Protein AF-A0A353RNF9-F1 (afdb_monomer)

Foldseek 3Di:
DDPDDDPPVPPQDQDDDDADDDDDPPDQAEDEPVRLVVLVVVLVVLVVCLVPQDDPDPSVSVNVNSRSVVVNVNSVVSNVRYDYDDPVPDDQVDDDPPHD

Solvent-accessible surface area (backbone atoms only — not comparable to full-atom values): 6519 Å² total; per-residue (Å²): 135,83,83,72,85,73,62,80,86,71,64,78,73,76,61,86,74,82,78,73,86,86,73,62,89,93,58,79,46,73,32,43,63,69,55,50,52,51,52,51,53,50,49,53,50,51,52,51,51,59,77,66,64,80,57,95,48,68,68,63,38,52,37,51,50,52,41,50,50,53,52,49,53,57,49,47,58,53,59,76,58,45,43,77,51,70,69,90,80,51,68,86,91,52,93,53,92,87,64,130

pLDDT: mean 86.01, std 12.4, range [48.66, 98.19]

Sequence (100 aa):
MSRGFVKEGDQEEIPMVPPRAYLPEGATNYVTQVGMDELLAEKEKLINEKEHLNKANENEKRIALNHINAKLYLLNNRIDTAIIVPLDEQPQNEIRFGAR

Nearest PDB structures (foldseek):
  2f23-assembly2_B  TM=8.421E-01  e=3.293E-01  Thermus thermophilus HB27
  2eul-assembly1_A  TM=7.934E-01  e=1.575E+00  Thermus thermophilus HB8
  6zbf-assembly1_A  TM=5.855E-01  e=3.339E+00  Plasmodium falciparum
  6zbd-assembly1_A  TM=5.877E-01  e=3.339E+00  Plasmodium falciparum
  6zbh-assembly1_A  TM=5.865E-01  e=3.339E+00  Plasmodium falciparum

Radius of gyration: 20.44 Å; Cα contacts (8 Å, |Δi|>4): 66; chains: 1; bounding box: 35×34×71 Å

Structure (mmCIF, N/CA/C/O backbone):
data_AF-A0A353RNF9-F1
#
_entry.id   AF-A0A353RNF9-F1
#
loop_
_atom_site.group_PDB
_atom_site.id
_atom_site.type_symbol
_atom_site.label_atom_id
_atom_site.label_alt_id
_atom_site.label_comp_id
_atom_site.label_asym_id
_atom_site.label_entity_id
_atom_site.label_seq_id
_atom_site.pdbx_PDB_ins_code
_atom_site.Cartn_x
_atom_site.Cartn_y
_atom_site.Cartn_z
_atom_site.occupancy
_atom_site.B_iso_or_equiv
_atom_site.auth_seq_id
_atom_site.auth_comp_id
_atom_site.auth_asym_id
_atom_site.auth_atom_id
_atom_site.pdbx_PDB_model_num
ATOM 1 N N . MET A 1 1 ? 6.668 -26.186 -40.704 1.00 49.69 1 MET A N 1
ATOM 2 C CA . MET A 1 1 ? 6.841 -24.779 -40.281 1.00 49.69 1 MET A CA 1
ATOM 3 C C . MET A 1 1 ? 7.828 -24.764 -39.130 1.00 49.69 1 MET A C 1
ATOM 5 O O . MET A 1 1 ? 7.600 -25.446 -38.140 1.00 49.69 1 MET A O 1
ATOM 9 N N . SER A 1 2 ? 8.969 -24.112 -39.342 1.00 48.66 2 SER A N 1
ATOM 10 C CA . SER A 1 2 ? 10.119 -24.077 -38.434 1.00 48.66 2 SER A CA 1
ATOM 11 C C . SER A 1 2 ? 9.753 -23.380 -37.120 1.00 48.66 2 SER A C 1
ATOM 13 O O . SER A 1 2 ? 9.346 -22.219 -37.139 1.00 48.66 2 SER A O 1
ATOM 15 N N . ARG A 1 3 ? 9.886 -24.081 -35.985 1.00 62.25 3 ARG A N 1
ATOM 16 C CA . ARG A 1 3 ? 9.969 -23.449 -34.661 1.00 62.25 3 ARG A CA 1
ATOM 17 C C . ARG A 1 3 ? 11.338 -22.776 -34.590 1.00 62.25 3 ARG A C 1
ATOM 19 O O . ARG A 1 3 ? 12.330 -23.418 -34.259 1.00 62.25 3 ARG A O 1
ATOM 26 N N . GLY A 1 4 ? 11.382 -21.514 -35.010 1.00 56.88 4 GLY A N 1
ATOM 27 C CA . GLY A 1 4 ? 12.563 -20.670 -34.905 1.00 56.88 4 GLY A CA 1
ATOM 28 C C . GLY A 1 4 ? 13.054 -20.622 -33.462 1.00 56.88 4 GLY A C 1
ATOM 29 O O . GLY A 1 4 ? 12.264 -20.470 -32.533 1.00 56.88 4 GLY A O 1
ATOM 30 N N . PHE A 1 5 ? 14.361 -20.805 -33.313 1.00 61.28 5 PHE A N 1
ATOM 31 C CA . PHE A 1 5 ? 15.120 -20.691 -32.077 1.00 61.28 5 PHE A CA 1
ATOM 32 C C . PHE A 1 5 ? 14.759 -19.390 -31.345 1.00 61.28 5 PHE A C 1
ATOM 34 O O . PHE A 1 5 ? 15.076 -18.303 -31.824 1.00 61.28 5 PHE A O 1
ATOM 41 N N . VAL A 1 6 ? 14.120 -19.505 -30.182 1.00 62.12 6 VAL A N 1
ATOM 42 C CA . VAL A 1 6 ? 14.049 -18.413 -29.205 1.00 62.12 6 VAL A CA 1
ATOM 43 C C . VAL A 1 6 ? 15.340 -18.511 -28.396 1.00 62.12 6 VAL A C 1
ATOM 45 O O . VAL A 1 6 ? 15.626 -19.571 -27.841 1.00 62.12 6 VAL A O 1
ATOM 48 N N . LYS A 1 7 ? 16.173 -17.462 -28.393 1.00 64.06 7 LYS A N 1
ATOM 49 C CA . LYS A 1 7 ? 17.377 -17.425 -27.549 1.00 64.06 7 LYS A CA 1
ATOM 50 C C . LYS A 1 7 ? 16.926 -17.551 -26.094 1.00 64.06 7 LYS A C 1
ATOM 52 O O . LYS A 1 7 ? 16.123 -16.745 -25.645 1.00 64.06 7 LYS A O 1
ATOM 57 N N . GLU A 1 8 ? 17.455 -18.523 -25.358 1.00 56.34 8 GLU A N 1
ATOM 58 C CA . GLU A 1 8 ? 17.116 -18.745 -23.942 1.00 56.34 8 GLU A CA 1
ATOM 59 C C . GLU A 1 8 ? 17.367 -17.501 -23.063 1.00 56.34 8 GLU A C 1
ATOM 61 O O . GLU A 1 8 ? 16.717 -17.336 -22.041 1.00 56.34 8 GLU A O 1
ATOM 66 N N . GLY A 1 9 ? 18.233 -16.573 -23.494 1.00 53.25 9 GLY A N 1
ATOM 67 C CA . GLY A 1 9 ? 18.481 -15.293 -22.815 1.00 53.25 9 GLY A CA 1
ATOM 68 C C . GLY A 1 9 ? 17.456 -14.176 -23.070 1.00 53.25 9 GLY A C 1
ATOM 69 O O . GLY A 1 9 ? 17.627 -13.094 -22.521 1.00 53.25 9 GLY A O 1
ATOM 70 N N . ASP A 1 10 ? 16.434 -14.408 -23.901 1.00 53.78 10 ASP A N 1
ATOM 71 C CA . ASP A 1 10 ? 15.320 -13.469 -24.149 1.00 53.78 10 ASP A CA 1
ATOM 72 C C . ASP 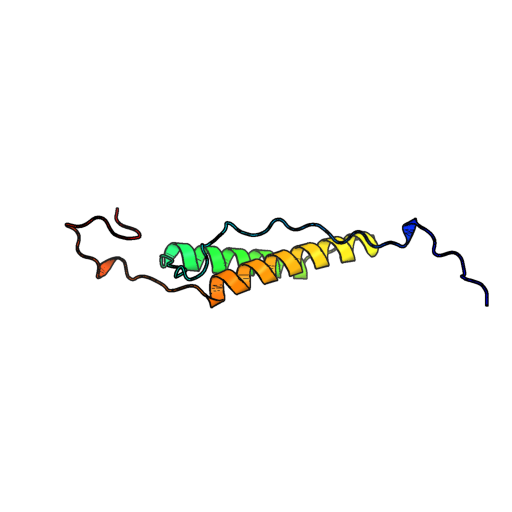A 1 10 ? 14.090 -13.795 -23.275 1.00 53.78 10 ASP A C 1
ATOM 74 O O . ASP A 1 10 ? 13.042 -13.157 -23.376 1.00 53.78 10 ASP A O 1
ATOM 78 N N . GLN A 1 11 ? 14.196 -14.815 -22.412 1.00 58.78 11 GLN A N 1
ATOM 79 C CA . GLN A 1 11 ? 13.222 -15.055 -21.353 1.00 58.78 11 GLN A CA 1
ATOM 80 C C . GLN A 1 11 ? 13.404 -13.990 -20.275 1.00 58.78 11 GLN A C 1
ATOM 82 O O . GLN A 1 11 ? 14.318 -14.046 -19.457 1.00 58.78 11 GLN A O 1
ATOM 87 N N . GLU A 1 12 ? 12.530 -12.989 -20.315 1.00 61.19 12 GLU A N 1
ATOM 88 C CA . GLU A 1 12 ? 12.472 -11.938 -19.309 1.00 61.19 12 GLU A CA 1
ATOM 89 C C . GLU A 1 12 ? 12.224 -12.547 -17.923 1.00 61.19 12 GLU A C 1
ATOM 91 O O . GLU A 1 12 ? 11.173 -13.139 -17.661 1.00 61.19 12 GLU A O 1
ATOM 96 N N . GLU A 1 13 ? 13.183 -12.385 -17.012 1.00 64.19 13 GLU A N 1
ATOM 97 C CA . GLU A 1 13 ? 12.977 -12.730 -15.610 1.00 64.19 13 GLU A CA 1
ATOM 98 C C . GLU A 1 13 ? 11.962 -11.758 -15.001 1.00 64.19 13 GLU A C 1
ATOM 100 O O . GLU A 1 13 ? 12.228 -10.567 -14.811 1.00 64.19 13 GLU A O 1
ATOM 105 N N . ILE A 1 14 ? 10.768 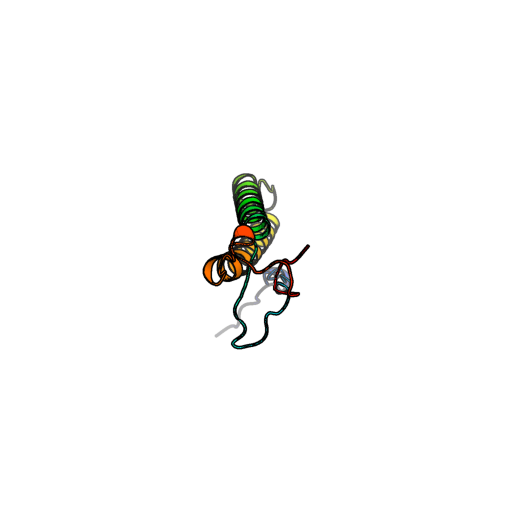-12.267 -14.696 1.00 68.00 14 ILE A N 1
ATOM 106 C CA . ILE A 1 14 ? 9.764 -11.510 -13.953 1.00 68.00 14 ILE A CA 1
ATOM 107 C C . ILE A 1 14 ? 10.281 -11.375 -12.515 1.00 68.00 14 ILE A C 1
ATOM 109 O O . ILE A 1 14 ? 10.466 -12.394 -11.843 1.00 68.00 14 ILE A O 1
ATOM 113 N N . PRO A 1 15 ? 10.507 -10.150 -12.007 1.00 76.56 15 PRO A N 1
ATOM 114 C CA . PRO A 1 15 ? 10.998 -9.973 -10.650 1.00 76.56 15 PRO A CA 1
ATOM 115 C C . PRO A 1 15 ? 9.968 -10.509 -9.651 1.00 76.56 15 PRO A C 1
ATOM 117 O O . PRO A 1 15 ? 8.826 -10.048 -9.606 1.00 76.56 15 PRO A O 1
ATOM 120 N N . MET A 1 16 ? 10.380 -11.476 -8.830 1.00 83.56 16 MET A N 1
ATOM 121 C CA . MET A 1 16 ? 9.542 -12.008 -7.760 1.00 83.56 16 MET A CA 1
ATOM 122 C C . MET A 1 16 ? 9.410 -10.958 -6.652 1.00 83.56 16 MET A C 1
ATOM 124 O O . MET A 1 16 ? 10.393 -10.602 -6.003 1.00 83.56 16 MET A O 1
ATOM 128 N N . VAL A 1 17 ? 8.190 -10.472 -6.418 1.00 86.00 17 VAL A N 1
ATOM 129 C CA . VAL A 1 17 ? 7.887 -9.577 -5.295 1.00 86.00 17 VAL A CA 1
ATOM 130 C C . VAL A 1 17 ? 7.195 -10.383 -4.201 1.00 86.00 17 VAL A C 1
ATOM 132 O O . VAL A 1 17 ? 6.149 -10.980 -4.471 1.00 86.00 17 VAL A O 1
ATOM 135 N N . PRO A 1 18 ? 7.746 -10.429 -2.973 1.00 87.69 18 PRO A N 1
ATOM 136 C CA . PRO A 1 18 ? 7.089 -11.126 -1.882 1.00 87.69 18 PRO A CA 1
ATOM 137 C C . PRO A 1 18 ? 5.740 -10.458 -1.574 1.00 87.69 18 PRO A C 1
ATOM 139 O O . PRO A 1 18 ? 5.644 -9.224 -1.594 1.00 87.69 18 PRO A O 1
ATOM 142 N N . PRO A 1 19 ? 4.692 -11.242 -1.274 1.00 87.38 19 PRO A N 1
ATOM 143 C CA . PRO A 1 19 ? 3.410 -10.680 -0.885 1.00 87.38 19 PRO A CA 1
ATOM 144 C C . PRO A 1 19 ? 3.559 -9.874 0.411 1.00 87.38 19 PRO A C 1
ATOM 146 O O . PRO A 1 19 ? 4.390 -10.182 1.270 1.00 87.38 19 PRO A O 1
ATOM 149 N N . ARG A 1 20 ? 2.729 -8.838 0.576 1.00 87.25 20 ARG A N 1
ATOM 150 C CA . ARG A 1 20 ? 2.647 -8.128 1.860 1.00 87.25 20 ARG A CA 1
ATOM 151 C C . ARG A 1 20 ? 2.066 -9.063 2.927 1.00 87.25 20 ARG A C 1
ATOM 153 O O . ARG A 1 20 ? 1.374 -10.023 2.600 1.00 87.25 20 ARG A O 1
ATOM 160 N N . ALA A 1 21 ? 2.336 -8.756 4.200 1.00 86.38 21 ALA A N 1
ATOM 161 C CA . ALA A 1 21 ? 1.886 -9.557 5.344 1.00 86.38 21 ALA A CA 1
ATOM 162 C C . ALA A 1 21 ? 0.411 -9.969 5.222 1.00 86.38 21 ALA A C 1
ATOM 164 O O . ALA A 1 21 ? -0.429 -9.136 4.882 1.00 86.38 21 ALA A O 1
ATOM 165 N N . TYR A 1 22 ? 0.120 -11.241 5.475 1.00 80.25 22 TYR A N 1
ATOM 166 C CA . TYR A 1 22 ? -1.198 -11.816 5.242 1.00 80.25 22 TYR A CA 1
ATOM 167 C C . TYR A 1 22 ? -2.255 -11.211 6.172 1.00 80.25 22 TYR A C 1
ATOM 169 O O . TYR A 1 22 ? -2.039 -11.107 7.380 1.00 80.25 22 TYR A O 1
ATOM 177 N N . LEU A 1 23 ? -3.399 -10.847 5.596 1.00 82.50 23 LEU A N 1
ATOM 178 C CA . LEU A 1 23 ? -4.626 -10.566 6.329 1.00 82.50 23 LEU A CA 1
ATOM 179 C C . LEU A 1 23 ? -5.557 -11.773 6.122 1.00 82.50 23 LEU A C 1
ATOM 181 O O . LEU A 1 23 ? -5.755 -12.152 4.965 1.00 82.50 23 LEU A O 1
ATOM 185 N N . PRO A 1 24 ? -6.086 -12.403 7.188 1.00 87.00 24 PRO A N 1
ATOM 186 C CA . PRO A 1 24 ? -7.006 -13.527 7.048 1.00 87.00 24 PRO A CA 1
ATOM 187 C C . PRO A 1 24 ? -8.200 -13.199 6.155 1.00 87.00 24 PRO A C 1
ATOM 189 O O . PRO A 1 24 ? -8.673 -12.064 6.125 1.00 87.00 24 PRO A O 1
ATOM 192 N N . GLU A 1 25 ? -8.706 -14.203 5.445 1.00 84.19 25 GLU A N 1
ATOM 193 C CA . GLU A 1 25 ? -9.898 -14.043 4.617 1.00 84.19 25 GLU A CA 1
ATOM 194 C C . GLU A 1 25 ? -11.083 -13.548 5.462 1.00 84.19 25 GLU A C 1
ATOM 196 O O . GLU A 1 25 ? -11.341 -14.052 6.556 1.00 84.19 25 GLU A O 1
ATOM 201 N N . GLY A 1 26 ? -11.770 -12.514 4.973 1.00 84.31 26 GLY A N 1
ATOM 202 C CA . GLY A 1 26 ? -12.879 -11.867 5.678 1.00 84.31 26 GLY A CA 1
ATOM 203 C C . GLY A 1 26 ? -12.475 -10.962 6.848 1.00 84.31 26 GLY A C 1
ATOM 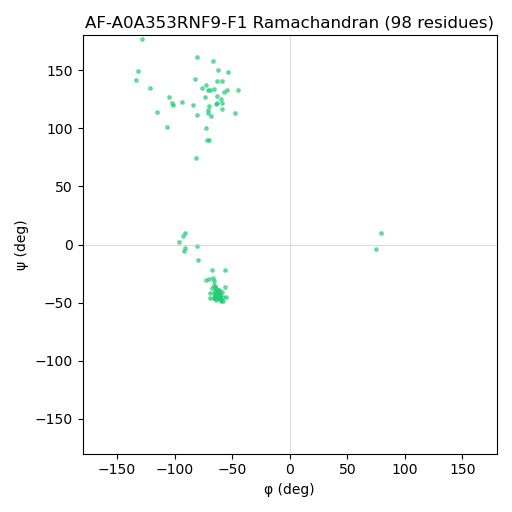204 O O . GLY A 1 26 ? -13.349 -10.319 7.427 1.00 84.31 26 GLY A O 1
ATOM 205 N N . ALA A 1 27 ? -11.187 -10.868 7.200 1.00 87.75 27 ALA A N 1
ATOM 206 C CA . ALA A 1 27 ? -10.743 -9.942 8.234 1.00 87.75 27 ALA A CA 1
ATOM 207 C C . ALA A 1 27 ? -10.707 -8.501 7.708 1.00 87.75 27 ALA A C 1
ATOM 209 O O . ALA A 1 27 ? -10.184 -8.213 6.632 1.00 87.75 27 ALA A O 1
ATOM 210 N N . THR A 1 28 ? -11.240 -7.581 8.508 1.00 90.75 28 THR A N 1
ATOM 211 C CA . THR A 1 28 ? -11.190 -6.146 8.230 1.00 90.75 28 THR A CA 1
ATOM 212 C C . THR A 1 28 ? -9.772 -5.614 8.415 1.00 90.75 28 THR A C 1
ATOM 214 O O . THR A 1 28 ? -9.129 -5.865 9.436 1.00 90.75 28 THR A O 1
ATOM 217 N N . ASN A 1 29 ? -9.290 -4.830 7.452 1.00 92.19 29 ASN A N 1
ATOM 218 C CA . ASN A 1 29 ? -7.977 -4.197 7.511 1.00 92.19 29 ASN A CA 1
ATOM 219 C C . ASN A 1 29 ? -8.025 -2.921 8.369 1.00 92.19 29 ASN A C 1
ATOM 221 O O . ASN A 1 29 ? -8.050 -1.806 7.848 1.00 92.19 29 ASN A O 1
ATOM 225 N N . TYR A 1 30 ? -8.094 -3.073 9.691 1.00 93.12 30 TYR A N 1
ATOM 226 C CA . TYR A 1 30 ? -8.042 -1.925 10.593 1.00 93.12 30 TYR A CA 1
ATOM 227 C C . TYR A 1 30 ? -6.653 -1.294 10.598 1.00 93.12 30 TYR A C 1
ATOM 229 O O . TYR A 1 30 ? -5.640 -1.979 10.745 1.00 93.12 30 TYR A O 1
ATOM 237 N N . VAL A 1 31 ? -6.618 0.029 10.482 1.00 93.88 31 VAL A N 1
ATOM 238 C CA . VAL A 1 31 ? -5.393 0.826 10.554 1.00 93.88 31 VAL A CA 1
ATOM 239 C C . VAL A 1 31 ? -5.588 2.004 11.499 1.00 93.88 31 VAL A C 1
ATOM 241 O O . VAL A 1 31 ? -6.689 2.529 11.662 1.00 93.88 31 VAL A O 1
ATOM 244 N N . THR A 1 32 ? -4.509 2.425 12.148 1.00 93.31 32 THR A N 1
ATOM 245 C CA . THR A 1 32 ? -4.482 3.709 12.856 1.00 93.31 32 THR A CA 1
ATOM 246 C C . THR A 1 32 ? -4.229 4.833 11.852 1.00 93.31 32 THR A C 1
ATOM 248 O O . THR A 1 32 ? -3.709 4.577 10.764 1.00 93.31 32 THR A O 1
ATOM 251 N N . GLN A 1 33 ? -4.535 6.081 12.217 1.00 93.25 33 GLN A N 1
ATOM 252 C CA . GLN A 1 33 ? -4.210 7.234 11.366 1.00 93.25 33 GLN A CA 1
ATOM 253 C C . GLN A 1 33 ? -2.713 7.274 11.020 1.00 93.25 33 GLN A C 1
ATOM 255 O O . GLN A 1 33 ? -2.354 7.375 9.854 1.00 93.25 33 GLN A O 1
ATOM 260 N N . VAL A 1 34 ? -1.849 7.058 12.019 1.00 93.88 34 VAL A N 1
ATOM 261 C CA . VAL A 1 34 ? -0.390 6.989 11.828 1.00 93.88 34 VAL A CA 1
ATOM 262 C C . VAL A 1 34 ? -0.007 5.899 10.824 1.00 93.88 34 VAL A C 1
ATOM 264 O O . VAL A 1 34 ? 0.790 6.145 9.926 1.00 93.88 34 VAL A O 1
ATOM 267 N N . GLY A 1 35 ? -0.598 4.704 10.934 1.00 93.88 35 GLY A N 1
ATOM 268 C CA . GLY A 1 35 ? -0.326 3.614 9.996 1.00 93.88 35 GLY A CA 1
ATOM 269 C C . GLY A 1 35 ? -0.786 3.929 8.569 1.00 93.88 35 GLY A C 1
ATOM 270 O O . GLY A 1 35 ? -0.106 3.568 7.612 1.00 93.88 35 GLY A O 1
ATOM 271 N N . MET A 1 36 ? -1.911 4.632 8.408 1.00 96.06 36 MET A N 1
ATOM 272 C CA . MET A 1 36 ? -2.367 5.101 7.097 1.00 96.06 36 MET A CA 1
ATOM 273 C C . MET A 1 36 ? -1.400 6.130 6.498 1.00 96.06 36 MET A C 1
ATOM 275 O O . MET A 1 36 ? -1.037 6.022 5.326 1.00 96.06 36 MET A O 1
ATOM 279 N N . ASP A 1 37 ? -0.932 7.082 7.305 1.00 96.94 37 ASP A N 1
ATOM 280 C CA . ASP A 1 37 ? 0.026 8.102 6.875 1.00 96.94 37 ASP A CA 1
ATOM 281 C C . ASP A 1 37 ? 1.359 7.466 6.435 1.00 96.94 37 ASP A C 1
ATOM 283 O O . ASP A 1 37 ? 1.937 7.858 5.420 1.00 96.94 37 ASP A O 1
ATOM 287 N N . GLU A 1 38 ? 1.822 6.426 7.138 1.00 96.81 38 GLU A N 1
ATOM 288 C CA . GLU A 1 38 ? 3.009 5.651 6.757 1.00 96.81 38 GLU A CA 1
ATOM 289 C C . GLU A 1 38 ? 2.833 4.918 5.418 1.00 96.81 38 GLU A C 1
ATOM 291 O O . GLU A 1 38 ? 3.747 4.933 4.587 1.00 96.81 38 GLU A O 1
ATOM 296 N N . LEU A 1 39 ? 1.662 4.317 5.167 1.00 96.38 39 LEU A N 1
ATOM 297 C CA . LEU A 1 39 ? 1.354 3.662 3.889 1.00 96.38 39 LEU A CA 1
ATOM 298 C C . LEU A 1 39 ? 1.330 4.668 2.730 1.00 96.38 39 LEU A C 1
ATOM 300 O O . LEU A 1 39 ? 1.860 4.388 1.652 1.00 96.38 39 LEU A O 1
ATOM 304 N N . LEU A 1 40 ? 0.748 5.850 2.947 1.00 97.94 40 LEU A N 1
ATOM 305 C CA . LEU A 1 40 ? 0.735 6.928 1.958 1.00 97.94 40 LEU A CA 1
ATOM 306 C C . LEU A 1 40 ? 2.149 7.464 1.694 1.00 97.94 40 LEU A C 1
ATOM 308 O O . LEU A 1 40 ? 2.535 7.643 0.539 1.00 97.94 40 LEU A O 1
ATOM 312 N N . ALA A 1 41 ? 2.963 7.639 2.736 1.00 98.19 41 ALA A N 1
ATOM 313 C CA . ALA A 1 41 ? 4.355 8.051 2.588 1.00 98.19 41 ALA A CA 1
ATOM 314 C C . ALA A 1 41 ? 5.198 7.003 1.837 1.00 98.19 41 ALA A C 1
ATOM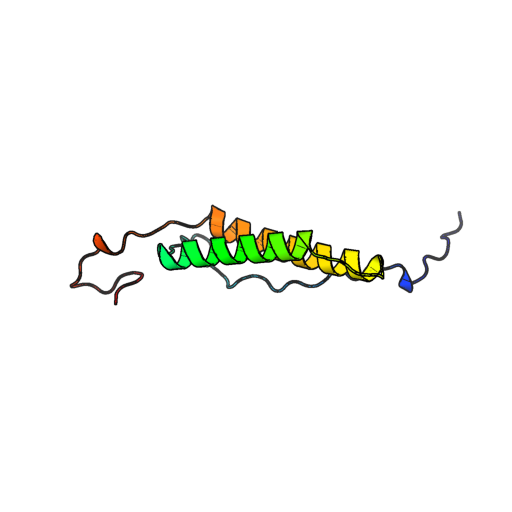 316 O O . ALA A 1 41 ? 6.056 7.361 1.028 1.00 98.19 41 ALA A O 1
ATOM 317 N N . GLU A 1 42 ? 4.965 5.707 2.070 1.00 97.31 42 GLU A N 1
ATOM 318 C CA . GLU A 1 42 ? 5.594 4.630 1.296 1.00 97.31 42 GLU A CA 1
ATOM 319 C C . GLU A 1 42 ? 5.194 4.696 -0.185 1.00 97.31 42 GLU A C 1
ATOM 321 O O . GLU A 1 42 ? 6.051 4.558 -1.060 1.00 97.31 42 GLU A O 1
ATOM 326 N N . LYS A 1 43 ? 3.914 4.957 -0.478 1.00 97.38 43 LYS A N 1
ATOM 327 C CA . LYS A 1 43 ? 3.410 5.082 -1.852 1.00 97.38 43 LYS A CA 1
ATOM 328 C C . LYS A 1 43 ? 4.116 6.209 -2.598 1.00 97.38 43 LYS A C 1
ATOM 330 O O . LYS A 1 43 ? 4.612 5.982 -3.700 1.00 97.38 43 LYS A O 1
ATOM 335 N N . GLU A 1 44 ? 4.224 7.380 -1.980 1.00 98.00 44 GLU A N 1
ATOM 336 C CA . GLU A 1 44 ? 4.936 8.522 -2.560 1.00 98.00 44 GLU A CA 1
ATOM 337 C C . GLU A 1 44 ? 6.418 8.213 -2.796 1.00 98.00 44 GLU A C 1
ATOM 339 O O . GLU A 1 44 ? 6.969 8.554 -3.842 1.00 98.00 44 GLU A O 1
ATOM 344 N N . LYS A 1 45 ? 7.081 7.502 -1.876 1.00 97.75 45 LYS A N 1
ATOM 345 C CA . LYS A 1 45 ? 8.472 7.063 -2.080 1.00 97.75 45 LYS A CA 1
ATOM 346 C C . LYS A 1 45 ? 8.613 6.157 -3.303 1.00 97.75 45 LYS A C 1
ATOM 348 O O . LYS A 1 45 ? 9.525 6.370 -4.095 1.00 97.75 45 LYS A O 1
ATOM 353 N N . LEU A 1 46 ? 7.712 5.190 -3.485 1.00 96.69 46 LEU A N 1
ATOM 354 C CA . LEU A 1 46 ? 7.735 4.277 -4.633 1.00 96.69 46 LEU A CA 1
ATOM 355 C C . LEU A 1 46 ? 7.428 4.989 -5.960 1.00 96.69 46 LEU A C 1
ATOM 357 O O . LEU A 1 46 ? 8.036 4.666 -6.980 1.00 96.69 46 LEU A O 1
ATOM 361 N N . ILE A 1 47 ? 6.514 5.965 -5.960 1.00 97.12 47 ILE A N 1
ATOM 362 C CA . ILE A 1 47 ? 6.241 6.804 -7.138 1.00 97.12 47 ILE A CA 1
ATOM 363 C C . ILE A 1 47 ? 7.487 7.619 -7.491 1.00 97.12 47 ILE A C 1
ATOM 365 O O . ILE A 1 47 ? 7.929 7.597 -8.636 1.00 97.12 47 ILE A O 1
ATOM 369 N N . ASN A 1 48 ? 8.115 8.260 -6.506 1.00 96.94 48 ASN A N 1
ATOM 370 C CA . ASN A 1 48 ? 9.348 9.008 -6.728 1.00 96.94 48 ASN A CA 1
ATOM 371 C C . ASN A 1 48 ? 10.486 8.110 -7.234 1.00 96.94 48 ASN A C 1
ATOM 373 O O . ASN A 1 48 ? 11.187 8.495 -8.167 1.00 96.94 48 ASN A O 1
ATOM 377 N N . GLU A 1 49 ? 10.652 6.908 -6.677 1.00 95.38 49 GLU A N 1
ATOM 378 C CA . GLU A 1 49 ? 11.638 5.927 -7.150 1.00 95.38 49 GLU A CA 1
ATOM 379 C C . GLU A 1 49 ? 11.399 5.550 -8.619 1.00 95.38 49 GLU A C 1
ATOM 381 O O . GLU A 1 49 ? 12.345 5.476 -9.404 1.00 95.38 49 GLU A O 1
ATOM 386 N N . LYS A 1 50 ? 10.133 5.371 -9.013 1.00 94.12 50 LYS A N 1
ATOM 387 C CA . LYS A 1 50 ? 9.741 5.093 -10.398 1.00 94.12 50 LYS A C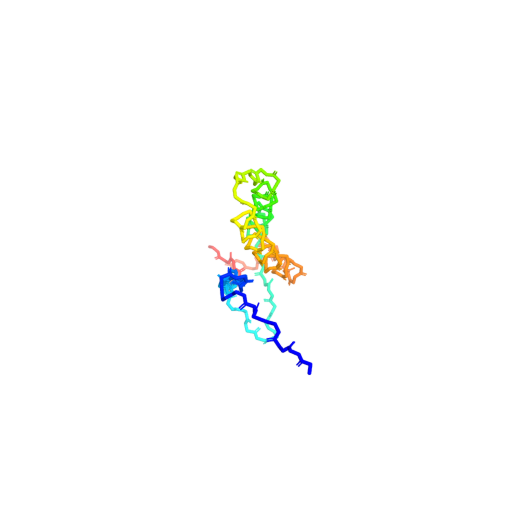A 1
ATOM 388 C C . LYS A 1 50 ? 10.076 6.250 -11.343 1.00 94.12 50 LYS A C 1
ATOM 390 O O . LYS A 1 50 ? 10.632 5.997 -12.410 1.00 94.12 50 LYS A O 1
ATOM 395 N N . GLU A 1 51 ? 9.759 7.487 -10.967 1.00 93.44 51 GLU A N 1
ATOM 396 C CA . GLU A 1 51 ? 10.023 8.677 -11.794 1.00 93.44 51 GLU A CA 1
ATOM 397 C C . GLU A 1 51 ? 11.528 8.938 -11.967 1.00 93.44 51 GLU A C 1
ATOM 399 O O . GLU A 1 51 ? 11.984 9.327 -13.041 1.00 93.44 51 GLU A O 1
ATOM 404 N N . HIS A 1 52 ? 12.326 8.655 -10.934 1.00 93.81 52 HIS A N 1
ATOM 405 C CA . HIS A 1 52 ? 13.779 8.849 -10.953 1.00 93.81 52 HIS A CA 1
ATOM 406 C C . HIS A 1 52 ? 14.554 7.609 -11.425 1.00 93.81 52 HIS A C 1
ATOM 408 O O . HIS A 1 52 ? 15.785 7.574 -11.327 1.00 93.81 52 HIS A O 1
ATOM 414 N N . LEU A 1 53 ? 13.868 6.587 -11.952 1.00 91.69 53 LEU A N 1
ATOM 415 C CA . LEU A 1 53 ? 14.495 5.351 -12.409 1.00 91.69 53 LEU A CA 1
ATOM 416 C C . LEU A 1 53 ? 15.325 5.589 -13.681 1.00 91.69 53 LEU A C 1
ATOM 418 O O . LEU A 1 53 ? 14.858 5.428 -14.815 1.00 91.69 53 LEU A O 1
ATOM 422 N N . ASN A 1 54 ? 16.597 5.925 -13.484 1.00 86.56 54 ASN A N 1
ATOM 423 C CA . ASN A 1 54 ? 17.569 6.091 -14.552 1.00 86.56 54 ASN A CA 1
ATOM 424 C C . ASN A 1 54 ? 18.550 4.911 -14.563 1.00 86.56 54 ASN A C 1
ATOM 426 O O . ASN A 1 54 ? 19.469 4.838 -13.749 1.00 86.56 54 ASN A O 1
ATOM 430 N N . LYS A 1 55 ? 18.334 3.966 -15.481 1.00 84.19 55 LYS A N 1
ATOM 431 C CA . LYS A 1 55 ? 19.237 2.835 -15.719 1.00 84.19 55 LYS A CA 1
ATOM 432 C C . LYS A 1 55 ? 19.705 2.845 -17.167 1.00 84.19 55 LYS A C 1
ATOM 434 O O . LYS A 1 55 ? 18.891 3.011 -18.072 1.00 84.19 55 LYS A O 1
ATOM 439 N N . ALA A 1 56 ? 21.008 2.642 -17.360 1.00 78.25 56 ALA A N 1
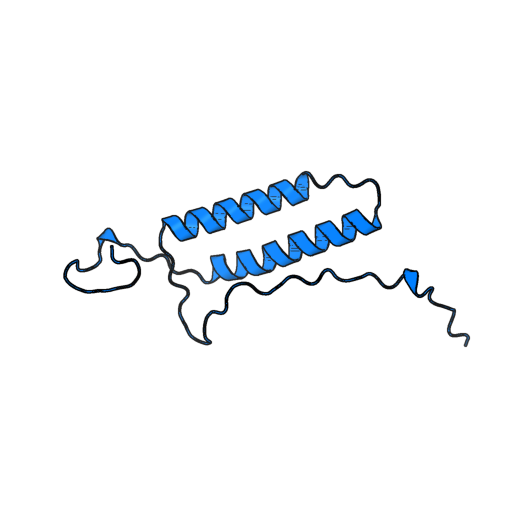ATOM 440 C CA . ALA A 1 56 ? 21.642 2.624 -18.678 1.00 78.25 56 ALA A CA 1
ATOM 441 C C . ALA A 1 56 ? 21.252 1.388 -19.508 1.00 78.25 56 ALA A C 1
ATOM 443 O O . ALA A 1 56 ? 21.195 1.461 -20.731 1.00 78.25 56 ALA A O 1
ATOM 444 N N . ASN A 1 57 ? 20.967 0.265 -18.843 1.00 87.38 57 ASN A N 1
ATOM 445 C CA . ASN A 1 57 ? 20.536 -0.975 -19.476 1.00 87.38 57 ASN A CA 1
ATOM 446 C C . ASN A 1 57 ? 19.000 -1.054 -19.510 1.00 87.38 57 ASN A C 1
ATOM 448 O O . ASN A 1 57 ? 18.342 -1.002 -18.467 1.00 87.38 57 ASN A O 1
ATOM 452 N N . GLU A 1 58 ? 18.430 -1.197 -20.708 1.00 84.69 58 GLU A N 1
ATOM 453 C CA . GLU A 1 58 ? 16.980 -1.249 -20.919 1.00 84.69 58 GLU A CA 1
ATOM 454 C C . GLU A 1 58 ? 16.327 -2.444 -20.207 1.00 84.69 58 GLU A C 1
ATOM 456 O O . GLU A 1 58 ? 15.272 -2.289 -19.586 1.00 84.69 58 GLU A O 1
ATOM 461 N N . ASN A 1 59 ? 16.987 -3.607 -20.204 1.00 84.75 59 ASN A N 1
ATOM 462 C CA . ASN A 1 59 ? 16.477 -4.806 -19.534 1.00 84.75 59 ASN A CA 1
ATOM 463 C C . ASN A 1 59 ? 16.419 -4.601 -18.016 1.00 84.75 59 ASN A C 1
ATOM 465 O O . ASN A 1 59 ? 15.395 -4.844 -17.380 1.00 84.75 59 ASN A O 1
ATOM 469 N N . GLU A 1 60 ? 17.482 -4.057 -17.423 1.00 85.75 60 GLU A N 1
ATOM 470 C CA . GLU A 1 60 ? 17.512 -3.766 -15.986 1.00 85.75 60 GLU A CA 1
ATOM 471 C C . GLU A 1 60 ? 16.514 -2.676 -15.583 1.00 85.75 60 GLU A C 1
ATOM 473 O O . GLU A 1 60 ? 16.009 -2.692 -14.452 1.00 85.75 60 GLU A O 1
ATOM 478 N N . LYS A 1 61 ? 16.250 -1.717 -16.482 1.00 89.69 61 LYS A N 1
ATOM 479 C CA . LYS A 1 61 ? 15.223 -0.686 -16.303 1.00 89.69 61 LYS A CA 1
ATOM 480 C C . LYS A 1 61 ? 13.837 -1.318 -16.262 1.00 89.69 61 LYS A C 1
ATOM 482 O O . LYS A 1 61 ? 13.065 -1.013 -15.357 1.00 89.69 61 LYS A O 1
ATOM 487 N N . ARG A 1 62 ? 13.541 -2.228 -17.192 1.00 87.44 62 ARG A N 1
ATOM 488 C CA . ARG A 1 62 ? 12.263 -2.948 -17.270 1.00 87.44 62 ARG A CA 1
ATOM 489 C C . ARG A 1 62 ? 12.020 -3.810 -16.030 1.00 87.44 62 ARG A C 1
ATOM 491 O O . ARG A 1 62 ? 10.954 -3.712 -15.429 1.00 87.44 62 ARG A O 1
ATOM 498 N N . ILE A 1 63 ? 13.029 -4.565 -15.588 1.00 89.12 63 ILE A N 1
ATOM 499 C CA . ILE A 1 63 ? 12.956 -5.379 -14.363 1.00 89.12 63 ILE A CA 1
ATOM 500 C C . ILE A 1 63 ? 12.686 -4.491 -13.140 1.00 89.12 63 ILE A C 1
ATOM 502 O O . ILE A 1 63 ? 11.765 -4.759 -12.369 1.00 89.12 63 ILE A O 1
ATOM 506 N N . ALA A 1 64 ? 13.432 -3.396 -12.969 1.00 91.62 64 ALA A N 1
ATOM 507 C CA . ALA A 1 64 ? 13.220 -2.488 -11.840 1.00 91.62 64 ALA A CA 1
ATOM 508 C C . ALA A 1 64 ? 11.832 -1.827 -11.868 1.00 91.62 64 ALA A C 1
ATOM 510 O O . ALA A 1 64 ? 11.165 -1.756 -10.837 1.00 91.62 64 ALA A O 1
ATOM 511 N N . LEU A 1 65 ? 11.365 -1.408 -13.046 1.00 92.75 65 LEU A N 1
ATOM 512 C CA . LEU A 1 65 ? 10.038 -0.822 -13.216 1.00 92.75 65 LEU A CA 1
ATOM 513 C C . LEU A 1 65 ? 8.929 -1.816 -12.841 1.00 92.75 65 LEU A C 1
ATOM 515 O O . LEU A 1 65 ? 8.015 -1.466 -12.095 1.00 92.75 65 LEU A O 1
ATOM 519 N N . ASN A 1 66 ? 9.027 -3.062 -13.311 1.00 91.81 66 ASN A N 1
ATOM 520 C CA . ASN A 1 66 ? 8.071 -4.124 -12.989 1.00 91.81 66 ASN A CA 1
ATOM 521 C C . ASN A 1 66 ? 8.043 -4.423 -11.488 1.00 91.81 66 ASN A C 1
ATOM 523 O O . ASN A 1 66 ? 6.969 -4.550 -10.902 1.00 91.81 66 ASN A O 1
ATOM 527 N N . HIS A 1 67 ? 9.212 -4.460 -10.850 1.00 93.38 67 HIS A N 1
ATOM 528 C CA . HIS A 1 67 ? 9.330 -4.652 -9.410 1.00 93.38 67 HIS A CA 1
ATOM 529 C C . HIS A 1 67 ? 8.654 -3.519 -8.612 1.00 93.38 67 HIS A C 1
ATOM 531 O O . HIS A 1 67 ? 7.885 -3.792 -7.687 1.00 93.38 67 HIS A O 1
ATOM 537 N N . ILE A 1 68 ? 8.872 -2.252 -8.987 1.00 94.69 68 ILE A N 1
ATOM 538 C CA . ILE A 1 68 ? 8.220 -1.102 -8.333 1.00 94.69 68 ILE A CA 1
ATOM 539 C C . ILE A 1 68 ? 6.702 -1.133 -8.557 1.00 94.69 68 ILE A C 1
ATOM 541 O O . ILE A 1 68 ? 5.936 -0.952 -7.611 1.00 94.69 68 ILE A O 1
ATOM 545 N N . ASN A 1 69 ? 6.250 -1.424 -9.780 1.00 94.56 69 ASN A N 1
ATOM 546 C CA . ASN A 1 69 ? 4.823 -1.523 -10.093 1.00 94.56 69 ASN A CA 1
ATOM 547 C C . ASN A 1 69 ? 4.134 -2.635 -9.284 1.00 94.56 69 ASN A C 1
ATOM 549 O O . ASN A 1 69 ? 3.041 -2.422 -8.762 1.00 94.56 69 ASN A O 1
ATOM 553 N N . ALA A 1 70 ? 4.773 -3.796 -9.126 1.00 93.69 70 ALA A N 1
ATOM 554 C CA . ALA A 1 70 ? 4.246 -4.885 -8.308 1.00 93.69 70 ALA A CA 1
ATOM 555 C C . ALA A 1 70 ? 4.157 -4.499 -6.818 1.00 93.69 70 ALA A C 1
ATOM 557 O O . ALA A 1 70 ? 3.145 -4.772 -6.170 1.00 93.69 70 ALA A O 1
ATOM 558 N N . LYS A 1 71 ? 5.155 -3.784 -6.277 1.00 94.94 71 LYS A N 1
ATOM 559 C CA . LYS A 1 71 ? 5.082 -3.228 -4.914 1.00 94.94 71 LYS A CA 1
ATOM 560 C C . LYS A 1 71 ? 3.941 -2.223 -4.753 1.00 94.94 71 LYS A C 1
ATOM 562 O O . LYS A 1 71 ? 3.195 -2.311 -3.777 1.00 94.94 71 LYS A O 1
ATOM 567 N N . LEU A 1 72 ? 3.784 -1.306 -5.711 1.00 96.31 72 LEU A N 1
ATOM 568 C CA . LEU A 1 72 ? 2.698 -0.322 -5.727 1.00 96.31 72 LEU A CA 1
ATOM 569 C C . LEU A 1 72 ? 1.327 -0.994 -5.782 1.00 96.31 72 LEU A C 1
ATOM 571 O O . LEU A 1 72 ? 0.432 -0.599 -5.044 1.00 96.31 72 LEU A O 1
ATOM 575 N N . TYR A 1 73 ? 1.168 -2.033 -6.602 1.00 95.00 73 TYR A N 1
ATOM 576 C CA . TYR A 1 73 ? -0.070 -2.803 -6.672 1.00 95.00 73 TYR A CA 1
ATOM 577 C C . TYR A 1 73 ? -0.439 -3.401 -5.308 1.00 95.00 73 TYR A C 1
ATOM 579 O O . TYR A 1 73 ? -1.559 -3.226 -4.830 1.00 95.00 73 TYR A O 1
ATOM 587 N N . LEU A 1 74 ? 0.509 -4.058 -4.635 1.00 94.19 74 LEU A N 1
ATOM 588 C CA . LEU A 1 74 ? 0.265 -4.635 -3.311 1.00 94.19 74 LEU A CA 1
ATOM 589 C C . LEU A 1 74 ? -0.025 -3.566 -2.246 1.00 94.19 74 LEU A C 1
ATOM 591 O O . LEU A 1 74 ? -0.833 -3.797 -1.347 1.00 94.19 74 LEU A O 1
ATOM 595 N N . LEU A 1 75 ? 0.643 -2.412 -2.323 1.00 95.75 75 LEU A N 1
ATOM 596 C CA . LEU A 1 75 ? 0.434 -1.299 -1.399 1.00 95.75 75 LEU A CA 1
ATOM 597 C C . LEU A 1 75 ? -0.940 -0.648 -1.594 1.00 95.75 75 LEU A C 1
ATOM 599 O O . LEU A 1 75 ? -1.650 -0.450 -0.613 1.00 95.75 75 LEU A O 1
ATOM 603 N N . ASN A 1 76 ? -1.339 -0.381 -2.839 1.00 96.00 76 ASN A N 1
ATOM 604 C CA . ASN A 1 76 ? -2.645 0.197 -3.151 1.00 96.00 76 ASN A CA 1
ATOM 605 C C . ASN A 1 76 ? -3.776 -0.714 -2.666 1.00 96.00 76 ASN A C 1
ATOM 607 O O . ASN A 1 76 ? -4.637 -0.244 -1.941 1.00 96.00 76 ASN A O 1
ATOM 611 N N . ASN A 1 77 ? -3.705 -2.029 -2.910 1.00 93.19 77 ASN A N 1
ATOM 612 C CA . ASN A 1 77 ? -4.706 -2.968 -2.381 1.00 93.19 77 ASN A CA 1
ATOM 613 C C . ASN A 1 77 ? -4.847 -2.897 -0.847 1.00 93.19 77 ASN A C 1
ATOM 615 O O . ASN A 1 77 ? -5.946 -3.024 -0.307 1.00 93.19 77 ASN A O 1
ATOM 619 N N . ARG A 1 78 ? -3.738 -2.691 -0.121 1.00 93.69 78 ARG A N 1
ATOM 620 C CA . ARG A 1 78 ? -3.776 -2.502 1.335 1.00 93.69 78 ARG A CA 1
ATOM 621 C C . ARG A 1 78 ? -4.412 -1.171 1.723 1.00 93.69 78 ARG A C 1
ATOM 623 O O . ARG A 1 78 ? -5.171 -1.143 2.679 1.00 93.69 78 ARG A O 1
ATOM 630 N N . ILE A 1 79 ? -4.096 -0.095 1.017 1.00 95.56 79 ILE A N 1
ATOM 631 C CA . ILE A 1 79 ? -4.660 1.234 1.273 1.00 95.56 79 ILE A CA 1
ATOM 632 C C . ILE A 1 79 ? -6.168 1.236 0.986 1.00 95.56 79 ILE A C 1
ATOM 634 O O . ILE A 1 79 ? -6.944 1.693 1.816 1.00 95.56 79 ILE A O 1
ATOM 638 N N . ASP A 1 80 ? -6.586 0.659 -0.140 1.00 95.00 80 ASP A N 1
ATOM 639 C CA . ASP A 1 80 ? -7.973 0.679 -0.617 1.00 95.00 80 ASP A CA 1
ATOM 640 C C . ASP A 1 80 ? -8.925 -0.112 0.293 1.00 95.00 80 ASP A C 1
ATOM 642 O O . ASP A 1 80 ? -10.108 0.202 0.395 1.00 95.00 80 ASP A O 1
ATOM 646 N N . THR A 1 81 ? -8.412 -1.142 0.970 1.00 93.44 81 THR 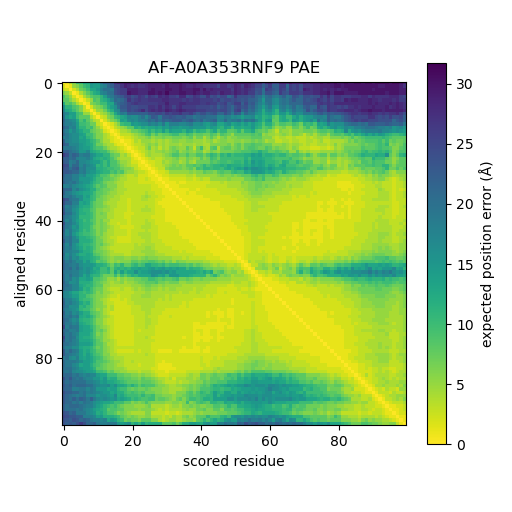A N 1
ATOM 647 C CA . THR A 1 81 ? -9.188 -1.975 1.905 1.00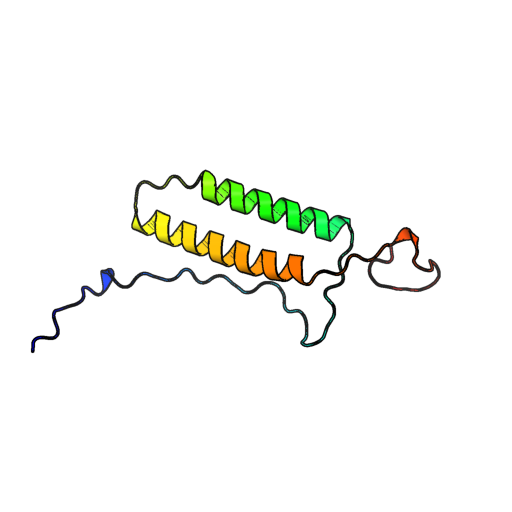 93.44 81 THR A CA 1
ATOM 648 C C . THR A 1 81 ? -9.127 -1.485 3.351 1.00 93.44 81 THR A C 1
ATOM 650 O O . THR A 1 81 ? -9.786 -2.066 4.214 1.00 93.44 81 THR A O 1
ATOM 653 N N . ALA A 1 82 ? -8.319 -0.463 3.642 1.00 94.31 82 ALA A N 1
ATOM 654 C CA . ALA A 1 82 ? -8.058 -0.016 5.000 1.00 94.31 82 ALA A CA 1
ATOM 655 C C . ALA A 1 82 ? -9.259 0.718 5.616 1.00 94.31 82 ALA A C 1
ATOM 657 O O . ALA A 1 82 ? -9.875 1.577 4.987 1.00 94.31 82 ALA A O 1
ATOM 658 N N . ILE A 1 83 ? -9.550 0.423 6.884 1.00 94.56 83 ILE A N 1
ATOM 659 C CA . ILE A 1 83 ? -10.529 1.154 7.693 1.00 94.56 83 ILE A CA 1
ATOM 660 C C . ILE A 1 83 ? -9.794 1.840 8.839 1.00 94.56 83 ILE A C 1
ATOM 662 O O . ILE A 1 83 ? -9.237 1.179 9.720 1.00 94.56 83 ILE A O 1
ATOM 666 N N . ILE A 1 84 ? -9.794 3.173 8.820 1.00 94.00 84 ILE A N 1
ATOM 667 C CA . ILE A 1 84 ? -9.146 3.989 9.847 1.00 94.00 84 ILE A CA 1
ATOM 668 C C . ILE A 1 84 ? -9.979 3.939 11.125 1.00 94.00 84 ILE A C 1
ATOM 670 O O . ILE A 1 84 ? -11.178 4.216 11.107 1.00 94.00 84 ILE A O 1
ATOM 674 N N . VAL A 1 85 ? -9.332 3.594 12.237 1.00 91.94 85 VAL A N 1
ATOM 675 C CA . VAL A 1 85 ? -9.965 3.552 13.556 1.00 91.94 85 VAL A CA 1
ATOM 676 C C . VAL A 1 85 ? -9.590 4.808 14.353 1.00 91.94 85 VAL A C 1
ATOM 678 O O . VAL A 1 85 ? -8.399 5.007 14.621 1.00 91.94 85 VAL A O 1
ATOM 681 N N . PRO A 1 86 ? -10.564 5.641 14.772 1.00 87.31 86 PRO A N 1
ATOM 682 C CA . PRO A 1 86 ? -10.302 6.773 15.654 1.00 87.31 86 PRO A CA 1
ATOM 683 C C . PRO A 1 86 ? -9.975 6.254 17.058 1.00 87.31 86 PRO A C 1
ATOM 685 O O . PRO A 1 86 ? -10.811 5.643 17.722 1.00 87.31 86 PRO A O 1
ATOM 688 N N . LEU A 1 87 ? -8.734 6.450 17.505 1.00 85.94 87 LEU A N 1
ATOM 689 C CA . LEU A 1 87 ? -8.285 5.972 18.819 1.00 85.94 87 LEU A CA 1
ATOM 690 C C . LEU A 1 87 ? -8.874 6.805 19.967 1.00 85.94 87 LEU A C 1
ATOM 692 O O . LEU A 1 87 ? -9.134 6.262 21.037 1.00 85.94 87 LEU A O 1
ATOM 696 N N . ASP A 1 88 ? -9.137 8.091 19.723 1.00 85.31 88 ASP A N 1
ATOM 697 C CA . ASP A 1 88 ? -9.637 9.037 20.731 1.00 85.31 88 ASP A CA 1
ATOM 698 C C . ASP A 1 88 ? -11.068 8.721 21.195 1.00 85.31 88 ASP A C 1
ATOM 700 O O . ASP A 1 88 ? -11.474 9.100 22.292 1.00 85.31 88 ASP A O 1
ATOM 704 N N . GLU A 1 89 ? -11.832 7.995 20.377 1.00 85.50 89 GLU A N 1
ATOM 705 C CA . GLU A 1 89 ? -13.211 7.594 20.670 1.00 85.50 89 GLU A CA 1
ATOM 706 C C . GLU A 1 89 ? -13.294 6.226 21.372 1.00 85.50 89 GLU A C 1
ATOM 708 O O . GLU A 1 89 ? -14.383 5.777 21.738 1.00 85.50 89 GLU A O 1
ATOM 713 N N . GLN A 1 90 ? -12.163 5.536 21.572 1.00 84.69 90 GLN A N 1
ATOM 714 C CA . GLN A 1 90 ? -12.157 4.208 22.181 1.00 84.69 90 GLN A CA 1
ATOM 715 C C . GLN A 1 90 ? -12.208 4.257 23.720 1.00 84.69 90 GLN A C 1
ATOM 717 O O . GLN A 1 90 ? -11.557 5.102 24.347 1.00 84.69 90 GLN A O 1
ATOM 722 N N . PRO A 1 91 ? -12.932 3.315 24.359 1.00 87.06 91 PRO A N 1
ATOM 723 C CA . PRO A 1 91 ? -12.951 3.188 25.812 1.00 87.06 91 PRO A CA 1
ATOM 724 C C . PRO A 1 91 ? -11.559 2.829 26.352 1.00 87.06 91 PRO A C 1
ATOM 726 O O . PRO A 1 91 ? -10.949 1.852 25.929 1.00 87.06 91 PRO A O 1
ATOM 729 N N . GLN A 1 92 ? -11.075 3.610 27.321 1.00 86.00 92 GLN A N 1
ATOM 730 C CA . GLN A 1 92 ? -9.712 3.501 27.874 1.00 86.00 92 GLN A CA 1
ATOM 731 C C . GLN A 1 92 ? -9.543 2.367 28.897 1.00 86.00 92 GLN A C 1
ATOM 733 O O . GLN A 1 92 ? -8.433 2.020 29.285 1.00 86.00 92 GLN A O 1
ATOM 738 N N . ASN A 1 93 ? -10.645 1.794 29.371 1.00 89.50 93 ASN A N 1
ATOM 739 C CA . ASN A 1 93 ? -10.662 0.708 30.350 1.00 89.50 93 ASN A CA 1
ATOM 740 C C . ASN A 1 93 ? -10.689 -0.690 29.703 1.00 89.50 93 ASN A C 1
ATOM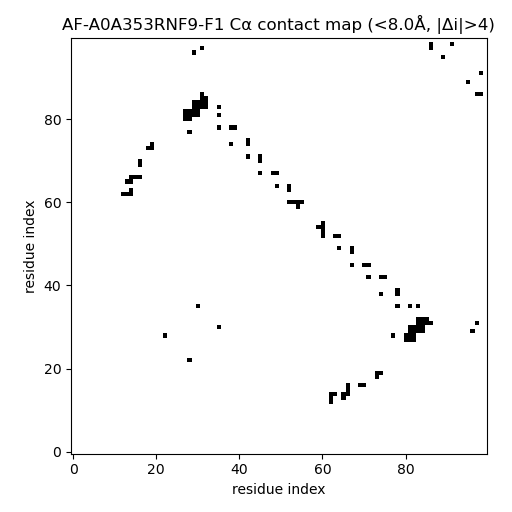 742 O O . ASN A 1 93 ? -10.857 -1.680 30.415 1.00 89.50 93 ASN A O 1
ATOM 746 N N . GLU A 1 94 ? -10.548 -0.785 28.378 1.00 88.56 94 GLU A N 1
ATOM 747 C CA . GLU A 1 94 ? -10.606 -2.037 27.625 1.00 88.56 94 GLU A CA 1
ATOM 748 C C . GLU A 1 94 ? -9.451 -2.134 26.622 1.00 88.56 94 GLU A C 1
ATOM 750 O O . GLU A 1 94 ? -9.090 -1.160 25.966 1.00 88.56 94 GLU A O 1
ATOM 755 N N . ILE A 1 95 ? -8.887 -3.334 26.456 1.00 87.56 95 ILE A N 1
ATOM 756 C CA . ILE A 1 95 ? -7.849 -3.575 25.447 1.00 87.56 95 ILE A CA 1
ATOM 757 C C . ILE A 1 95 ? -8.530 -3.765 24.091 1.00 87.56 95 ILE A C 1
ATOM 759 O O . ILE A 1 95 ? -9.210 -4.765 23.852 1.00 87.56 95 ILE A O 1
ATOM 763 N N . ARG A 1 96 ? -8.333 -2.796 23.197 1.00 87.44 96 ARG A N 1
ATOM 764 C CA . ARG A 1 96 ? -8.861 -2.775 21.827 1.00 87.44 96 ARG A CA 1
ATOM 765 C C . ARG A 1 96 ? -7.745 -2.496 20.819 1.00 87.44 96 ARG A C 1
ATOM 767 O O . ARG A 1 96 ? -6.580 -2.324 21.178 1.00 87.44 96 ARG A O 1
ATOM 774 N N . PHE A 1 97 ? -8.087 -2.509 19.533 1.00 86.06 97 PHE A N 1
ATOM 775 C CA . PHE A 1 97 ? -7.130 -2.261 18.459 1.00 86.06 97 PHE A CA 1
ATOM 776 C C . PHE A 1 97 ? -6.473 -0.881 18.610 1.00 86.06 97 PHE A C 1
ATOM 778 O O . PHE A 1 97 ? -7.157 0.141 18.601 1.00 86.06 97 PHE A O 1
ATOM 785 N N . GLY A 1 98 ? -5.143 -0.862 18.715 1.00 82.69 98 GLY A N 1
ATOM 786 C CA . GLY A 1 98 ? -4.372 0.372 18.872 1.00 82.69 98 GLY A CA 1
ATOM 787 C C . GLY A 1 98 ? -4.361 0.957 20.289 1.00 82.69 98 GLY A C 1
ATOM 788 O O . GLY A 1 98 ? -3.865 2.071 20.445 1.00 82.69 98 GLY A O 1
ATOM 789 N N . ALA A 1 99 ? -4.866 0.233 21.299 1.00 83.56 99 ALA A N 1
ATOM 790 C CA . ALA A 1 99 ? -4.758 0.637 22.702 1.00 83.56 99 ALA A CA 1
ATOM 791 C C . ALA A 1 99 ? -3.284 0.797 23.124 1.00 83.56 99 ALA A C 1
ATOM 793 O O . ALA A 1 99 ? -2.421 0.016 22.706 1.00 83.56 99 ALA A O 1
ATOM 794 N N . ARG A 1 100 ? -3.007 1.825 23.930 1.00 68.06 100 ARG A N 1
ATOM 795 C CA . ARG A 1 100 ? -1.680 2.194 24.437 1.00 68.06 100 ARG A CA 1
ATOM 796 C C . ARG A 1 100 ? -1.720 2.413 25.938 1.00 68.06 100 ARG A C 1
ATOM 798 O O . ARG A 1 100 ? -2.772 2.880 26.419 1.00 68.06 100 ARG A O 1
#

Secondary structure (DSSP, 8-state):
-------GGGS--PPPPPPP----TT--EEE-HHHHHHHHHHHHHHHHHHHT---SSHHHHHHHHHHHHHHHHHHHHHHHTEEE--STTS-TTS--TT--

Mean predicted aligned error: 8.2 Å